Protein AF-A0A830HS07-F1 (afdb_monomer_lite)

Foldseek 3Di:
DDDDDDDDDDDDDDDDDDDPDDDDDDDDDDDDDDDDDDDDDDDDDDDPPDPDDDDDPDPPDDQWDADPNAIAGPVLVVLLVVCCVVPVQEDELVCCVPPRVCVQQPPNDHDPRSLVNLVVSLVVGHYDPVNSVVSVVVSVVVVVVVVVPPD

Structure (mmCIF, N/CA/C/O backbone):
data_AF-A0A830HS07-F1
#
_entry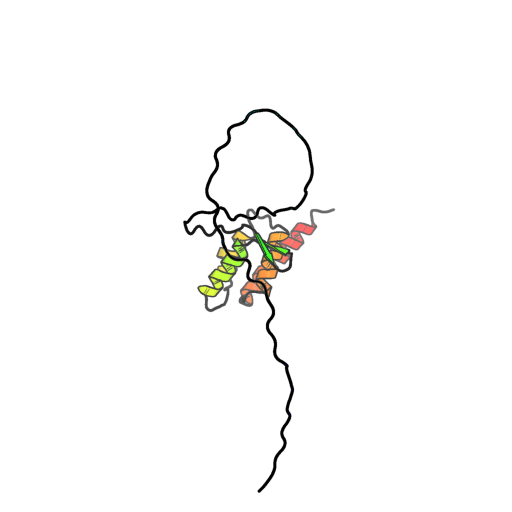.id   AF-A0A830HS07-F1
#
loop_
_atom_site.group_PDB
_atom_site.id
_atom_site.type_symbol
_atom_site.label_atom_id
_atom_site.label_alt_id
_atom_site.label_comp_id
_atom_site.label_asym_id
_atom_site.label_entity_id
_atom_site.label_seq_id
_atom_site.pdbx_PDB_ins_code
_atom_site.Cartn_x
_atom_site.Cartn_y
_atom_site.Cartn_z
_atom_site.occupancy
_atom_site.B_iso_or_equiv
_atom_site.auth_seq_id
_atom_site.auth_comp_id
_atom_site.auth_asym_id
_atom_site.auth_atom_id
_atom_site.pdbx_PDB_model_num
ATOM 1 N N . MET A 1 1 ? -48.221 -3.677 -59.662 1.00 39.97 1 MET A N 1
ATOM 2 C CA . MET A 1 1 ? -49.127 -4.247 -58.639 1.00 39.97 1 MET A CA 1
ATOM 3 C C . MET A 1 1 ? -49.024 -3.377 -57.385 1.00 39.97 1 MET A C 1
ATOM 5 O O . MET A 1 1 ? -47.921 -3.250 -56.882 1.00 39.97 1 MET A O 1
ATOM 9 N N . MET A 1 2 ? -50.014 -2.521 -57.073 1.00 38.72 2 MET A N 1
ATOM 10 C CA . MET A 1 2 ? -51.173 -2.813 -56.184 1.00 38.72 2 MET A CA 1
ATOM 11 C C . MET A 1 2 ? -50.701 -3.145 -54.749 1.00 38.72 2 MET A C 1
ATOM 13 O O . MET A 1 2 ? -49.897 -4.0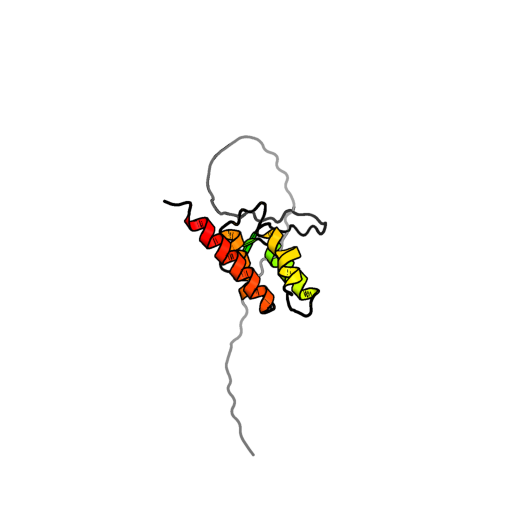52 -54.622 1.00 38.72 2 MET A O 1
ATOM 17 N N . MET A 1 3 ? -51.085 -2.529 -53.622 1.00 42.50 3 MET A N 1
ATOM 18 C CA . MET A 1 3 ? -52.175 -1.640 -53.170 1.00 42.50 3 MET A CA 1
ATOM 19 C C . MET A 1 3 ? -51.717 -0.996 -51.827 1.00 42.50 3 MET A C 1
ATOM 21 O O . MET A 1 3 ? -51.000 -1.630 -51.065 1.00 42.50 3 MET A O 1
ATOM 25 N N . ILE A 1 4 ? -51.941 0.301 -51.587 1.00 47.16 4 ILE A N 1
ATOM 26 C CA . ILE A 1 4 ? -52.919 0.883 -50.632 1.00 47.16 4 ILE A CA 1
ATOM 27 C C . ILE A 1 4 ? -52.924 0.279 -49.210 1.00 47.16 4 ILE A C 1
ATOM 29 O O . ILE A 1 4 ? -53.431 -0.818 -49.017 1.00 47.16 4 ILE A O 1
ATOM 33 N N . ALA A 1 5 ? -52.554 1.088 -48.204 1.00 48.59 5 ALA A N 1
ATOM 34 C CA . ALA A 1 5 ? -53.332 1.249 -46.964 1.00 48.59 5 ALA A CA 1
ATOM 35 C C . ALA A 1 5 ? -52.900 2.514 -46.197 1.00 48.59 5 ALA A C 1
ATOM 37 O O . ALA A 1 5 ? -51.807 2.604 -45.644 1.00 48.59 5 ALA A O 1
ATOM 38 N N . ALA A 1 6 ? -53.797 3.498 -46.166 1.00 50.28 6 ALA A N 1
ATOM 39 C CA . ALA A 1 6 ? -53.694 4.707 -45.367 1.00 50.28 6 ALA A CA 1
ATOM 40 C C . ALA A 1 6 ? -54.022 4.429 -43.892 1.00 50.28 6 ALA A C 1
ATOM 42 O O . ALA A 1 6 ? -54.978 3.715 -43.590 1.00 50.28 6 ALA A O 1
ATOM 43 N N . ARG A 1 7 ? -53.322 5.095 -42.968 1.00 53.69 7 ARG A N 1
ATOM 44 C CA . ARG A 1 7 ? -53.820 5.336 -41.608 1.00 53.69 7 ARG A CA 1
ATOM 45 C C . ARG A 1 7 ? -53.670 6.810 -41.258 1.00 53.69 7 ARG A C 1
ATOM 47 O O . ARG A 1 7 ? -52.592 7.305 -40.958 1.00 53.69 7 ARG A O 1
ATOM 54 N N . ARG A 1 8 ? -54.811 7.491 -41.333 1.00 52.47 8 ARG A N 1
ATOM 55 C CA . ARG A 1 8 ? -55.070 8.814 -40.774 1.00 52.47 8 ARG A CA 1
ATOM 56 C C . ARG A 1 8 ? -55.078 8.685 -39.249 1.00 52.47 8 ARG A C 1
ATOM 58 O O . ARG A 1 8 ? -55.911 7.952 -38.725 1.00 52.47 8 ARG A O 1
ATOM 65 N N . PHE A 1 9 ? -54.208 9.405 -38.549 1.00 48.19 9 PHE A N 1
ATOM 66 C CA . PHE A 1 9 ? -54.440 9.733 -37.146 1.00 48.19 9 PHE A CA 1
ATOM 67 C C . PHE A 1 9 ? -54.589 11.246 -37.044 1.00 48.19 9 PHE A C 1
ATOM 69 O O . PHE A 1 9 ? -53.683 12.012 -37.362 1.00 48.19 9 PHE A O 1
ATOM 76 N N . LEU A 1 10 ? -55.811 11.636 -36.706 1.00 53.12 10 LEU A N 1
ATOM 77 C CA . LEU A 1 10 ? -56.241 12.991 -36.427 1.00 53.12 10 LEU A CA 1
ATOM 78 C C . LEU A 1 10 ? -55.476 13.499 -35.204 1.00 53.12 10 LEU A C 1
ATOM 80 O O . LEU A 1 10 ? -55.576 12.895 -34.139 1.00 53.12 10 LEU A O 1
ATOM 84 N N . LEU A 1 11 ? -54.814 14.648 -35.311 1.00 50.22 11 LEU A N 1
ATOM 85 C CA . LEU A 1 11 ? -54.744 15.523 -34.152 1.00 50.22 11 LEU A CA 1
ATOM 86 C C . LEU A 1 11 ? -55.129 16.937 -34.554 1.00 50.22 11 LEU A C 1
ATOM 88 O O . LEU A 1 11 ? -54.481 17.606 -35.356 1.00 50.22 11 LEU A O 1
ATOM 92 N N . SER A 1 12 ? -56.283 17.298 -34.015 1.00 45.31 12 SER A N 1
ATOM 93 C CA . SER A 1 12 ? -56.997 18.538 -34.186 1.00 45.31 12 SER A CA 1
ATOM 94 C C . SER A 1 12 ? -56.165 19.757 -33.818 1.00 45.31 12 SER A C 1
ATOM 96 O O . SER A 1 12 ? -55.409 19.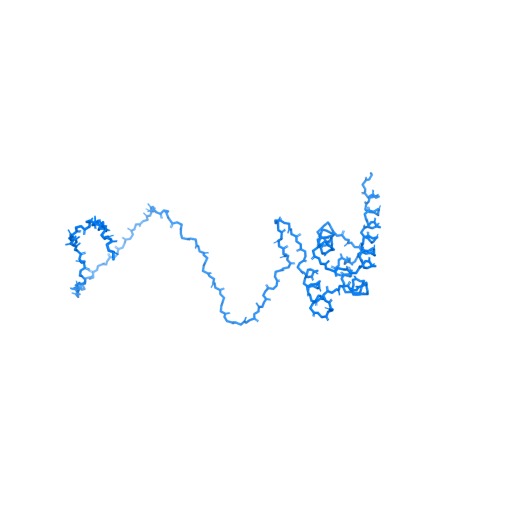787 -32.850 1.00 45.31 12 SER A O 1
ATOM 98 N N . SER A 1 13 ? -56.426 20.803 -34.585 1.00 44.78 13 SER A N 1
ATOM 99 C CA . SER A 1 13 ? -56.202 22.201 -34.273 1.00 44.78 13 SER A CA 1
ATOM 100 C C . SER A 1 13 ? -56.683 22.574 -32.863 1.00 44.78 13 SER A C 1
ATOM 102 O O . SER A 1 13 ? -57.820 22.267 -32.509 1.00 44.78 13 SER A O 1
ATOM 104 N N . ARG A 1 14 ? -55.894 23.361 -32.123 1.00 50.69 14 ARG A N 1
ATOM 105 C CA . ARG A 1 14 ? -56.171 24.792 -31.862 1.00 50.69 14 ARG A CA 1
ATOM 106 C C . ARG A 1 14 ? -55.242 25.371 -30.777 1.00 50.69 14 ARG A C 1
ATOM 108 O O . ARG A 1 14 ? -55.127 24.783 -29.706 1.00 50.69 14 ARG A O 1
ATOM 115 N N . PRO A 1 15 ? -54.644 26.550 -31.024 1.00 52.44 15 PRO A N 1
ATOM 116 C CA . PRO A 1 15 ? -53.896 27.322 -30.042 1.00 52.44 15 PRO A CA 1
ATOM 117 C C . PRO A 1 15 ? -54.815 28.286 -29.272 1.00 52.44 15 PRO A C 1
ATOM 119 O O . PRO A 1 15 ? -55.566 29.054 -29.865 1.00 52.44 15 PRO A O 1
ATOM 122 N N . HIS A 1 16 ? -54.713 28.270 -27.949 1.00 47.19 16 HIS A N 1
ATOM 123 C CA . HIS A 1 16 ? -55.179 29.294 -27.009 1.00 47.19 16 HIS A CA 1
ATOM 124 C C . HIS A 1 16 ? -54.232 29.169 -25.808 1.00 47.19 16 HIS A C 1
ATOM 126 O O . HIS A 1 16 ? -54.013 28.062 -25.340 1.00 47.19 16 HIS A O 1
ATOM 132 N N . GLY A 1 17 ? -53.593 30.180 -25.245 1.00 42.28 17 GLY A N 1
ATOM 133 C CA . GLY A 1 17 ? -53.604 31.622 -25.401 1.00 42.28 17 GLY A CA 1
ATOM 134 C C . GLY A 1 17 ? -52.791 32.179 -24.221 1.00 42.28 17 GLY A C 1
ATOM 135 O O . GLY A 1 17 ? -52.548 31.467 -23.248 1.00 42.28 17 GLY A O 1
ATOM 136 N N . GLY A 1 18 ? -52.392 33.446 -24.299 1.00 47.84 18 GLY A N 1
ATOM 137 C CA . GLY A 1 18 ? -51.924 34.195 -23.130 1.00 47.84 18 GLY A CA 1
ATOM 138 C C . GLY A 1 18 ? -50.418 34.410 -23.058 1.00 47.84 18 GLY A C 1
ATOM 139 O O . GLY A 1 18 ? -49.739 33.865 -22.194 1.00 47.84 18 GLY A O 1
ATOM 140 N N . GLY A 1 19 ? -49.908 35.282 -23.930 1.00 42.28 19 GLY A N 1
ATOM 141 C CA . GLY A 1 19 ? -48.718 36.050 -23.596 1.00 42.28 19 GLY A CA 1
ATOM 142 C C . GLY A 1 19 ? -49.042 37.022 -22.462 1.00 42.28 19 GLY A C 1
ATOM 143 O O . GLY A 1 19 ? -50.023 37.755 -22.545 1.00 42.28 19 GLY A O 1
ATOM 144 N N . CYS A 1 20 ? -48.202 37.062 -21.432 1.00 43.09 20 CYS A N 1
ATOM 145 C CA . CYS A 1 20 ? -48.109 38.235 -20.572 1.00 43.09 20 CYS A CA 1
ATOM 146 C C . CYS A 1 20 ? -46.945 39.085 -21.070 1.00 43.09 20 CYS A C 1
ATOM 148 O O . CYS A 1 20 ? -45.769 38.844 -20.801 1.00 43.09 20 CYS A O 1
ATOM 150 N N . CYS A 1 21 ? -47.339 40.061 -21.874 1.00 45.09 21 CYS A N 1
ATOM 151 C CA . CYS A 1 21 ? -46.590 41.222 -22.293 1.00 45.09 21 CYS A CA 1
ATOM 152 C C . CYS A 1 21 ? -46.007 41.993 -21.098 1.00 45.09 21 CYS A C 1
ATOM 154 O O . CYS A 1 21 ? -46.708 42.454 -20.202 1.00 45.09 21 CYS A O 1
ATOM 156 N N . HIS A 1 22 ? -44.694 42.176 -21.158 1.00 49.19 22 HIS A N 1
ATOM 157 C CA . HIS A 1 22 ? -44.020 43.466 -21.046 1.00 49.19 22 HIS A CA 1
ATOM 158 C C . HIS A 1 22 ? -44.973 44.683 -21.068 1.00 49.19 22 HIS A C 1
ATOM 160 O O . HIS A 1 22 ? -45.561 44.940 -22.111 1.00 49.19 22 HIS A O 1
ATOM 166 N N . GLN A 1 23 ? -45.065 45.479 -19.994 1.00 51.38 23 GLN A N 1
ATOM 167 C CA . GLN A 1 23 ? -45.320 46.921 -20.128 1.00 51.38 23 GLN A CA 1
ATOM 168 C C . GLN A 1 23 ? -44.957 47.697 -18.851 1.00 51.38 23 GLN A C 1
ATOM 170 O O . GLN A 1 23 ? -45.658 47.702 -17.847 1.00 51.38 23 GLN A O 1
ATOM 175 N N . LYS A 1 24 ? -43.811 48.368 -18.954 1.00 48.25 24 LYS A N 1
ATOM 176 C CA . LYS A 1 24 ? -43.481 49.711 -18.461 1.00 48.25 24 LYS A CA 1
ATOM 177 C C . LYS A 1 24 ? -44.563 50.405 -17.615 1.00 48.25 24 LYS A C 1
ATOM 179 O O . LYS A 1 24 ? -45.583 50.805 -18.157 1.00 48.25 24 LYS A O 1
ATOM 184 N N . HIS A 1 25 ? -44.217 50.769 -16.381 1.00 48.34 25 HIS A N 1
ATOM 185 C CA . HIS A 1 25 ? -44.582 52.082 -15.850 1.00 48.34 25 HIS A CA 1
ATOM 186 C C . HIS A 1 25 ? -43.439 52.654 -15.014 1.00 48.34 25 HIS A C 1
ATOM 188 O O . HIS A 1 25 ? -43.028 52.120 -13.988 1.00 48.34 25 HIS A O 1
ATOM 194 N N . GLN A 1 26 ? -42.889 53.748 -15.536 1.00 53.38 26 GLN A N 1
ATOM 195 C CA . GLN A 1 26 ? -41.967 54.614 -14.833 1.00 53.38 26 GLN A CA 1
ATOM 196 C C . GLN A 1 26 ? -42.693 55.350 -13.713 1.00 53.38 26 GLN A C 1
ATOM 198 O O . GLN A 1 26 ? -43.822 55.785 -13.908 1.00 53.38 26 GLN A O 1
ATOM 203 N N . ARG A 1 27 ? -41.923 55.600 -12.645 1.00 50.16 27 ARG A N 1
ATOM 204 C CA . ARG A 1 27 ? -42.060 56.682 -11.660 1.00 50.16 27 ARG A CA 1
ATOM 205 C C . ARG A 1 27 ? -43.399 56.719 -10.920 1.00 50.16 27 ARG A C 1
ATOM 207 O O . ARG A 1 27 ? -44.430 56.973 -11.512 1.00 50.16 27 ARG A O 1
ATOM 214 N N . GLN A 1 28 ? -43.334 56.736 -9.591 1.00 49.09 28 GLN A N 1
ATOM 215 C CA . GLN A 1 28 ? -43.312 58.014 -8.872 1.00 49.09 28 GLN A CA 1
ATOM 216 C C . GLN A 1 28 ? -42.580 57.871 -7.533 1.00 49.09 28 GLN A C 1
ATOM 218 O O . GLN A 1 28 ? -42.771 56.919 -6.786 1.00 49.09 28 GLN A O 1
ATOM 223 N N . ARG A 1 29 ? -41.718 58.855 -7.262 1.00 53.91 29 ARG A N 1
ATOM 224 C CA . ARG A 1 29 ? -41.111 59.125 -5.957 1.00 53.91 29 ARG A CA 1
ATOM 225 C C . ARG A 1 29 ? -42.231 59.334 -4.939 1.00 53.91 29 ARG A C 1
ATOM 227 O O . ARG A 1 29 ? -43.041 60.227 -5.166 1.00 53.91 29 ARG A O 1
ATOM 234 N N . ARG A 1 30 ? -42.208 58.644 -3.798 1.00 54.19 30 ARG A N 1
ATOM 235 C CA . ARG A 1 30 ? -42.705 59.204 -2.532 1.00 54.19 30 ARG A CA 1
ATOM 236 C C . ARG A 1 30 ? -41.825 58.761 -1.370 1.00 54.19 30 ARG A C 1
ATOM 238 O O . ARG A 1 30 ? -41.512 57.590 -1.203 1.00 54.19 30 ARG A O 1
ATOM 245 N N . LEU A 1 31 ? -41.402 59.784 -0.642 1.00 48.56 31 LEU A N 1
ATOM 246 C CA . LEU A 1 31 ? -40.760 59.781 0.662 1.00 48.56 31 LEU A CA 1
ATOM 247 C C . LEU A 1 31 ? -41.738 59.212 1.698 1.00 48.56 31 LEU A C 1
ATOM 249 O O . LEU A 1 31 ? -42.914 59.550 1.609 1.00 48.56 31 LEU A O 1
ATOM 253 N N . PHE A 1 32 ? -41.247 58.428 2.660 1.00 39.53 32 PHE A N 1
ATOM 254 C CA . PHE A 1 32 ? -41.659 58.362 4.080 1.00 39.53 32 PHE A CA 1
ATOM 255 C C . PHE A 1 32 ? -40.981 57.120 4.694 1.00 39.53 32 PHE A C 1
ATOM 257 O O . PHE A 1 32 ? -41.073 56.035 4.141 1.00 39.53 32 PHE A O 1
ATOM 264 N N . SER A 1 33 ? -40.075 57.268 5.660 1.00 41.25 33 SER A N 1
ATOM 265 C CA . SER A 1 33 ? -40.337 57.473 7.094 1.00 41.25 33 SER A CA 1
ATOM 266 C C . SER A 1 33 ? -40.490 56.151 7.859 1.00 41.25 33 SER A C 1
ATOM 268 O O . SER A 1 33 ? -41.522 55.507 7.785 1.00 41.25 33 SER A O 1
ATOM 270 N N . SER A 1 34 ? -39.411 55.834 8.582 1.00 50.12 34 SER A N 1
ATOM 271 C CA . SER A 1 34 ? -39.311 55.336 9.963 1.00 50.12 34 SER A CA 1
ATOM 272 C C . SER A 1 34 ? -40.085 54.093 10.476 1.00 50.12 34 SER A C 1
ATOM 274 O O . SER A 1 34 ? -41.238 53.851 10.163 1.00 50.12 34 SER A O 1
ATOM 276 N N . TYR A 1 35 ? -39.362 53.381 11.359 1.00 44.50 35 TYR A N 1
ATOM 277 C CA . TYR A 1 35 ? -39.742 52.449 12.443 1.00 44.50 35 TYR A CA 1
ATOM 278 C C . TYR A 1 35 ? -40.280 51.014 12.162 1.00 44.50 35 TYR A C 1
ATOM 280 O O . TYR A 1 35 ? -41.393 50.795 11.712 1.00 44.50 35 TYR A O 1
ATOM 288 N N . ALA A 1 36 ? -39.434 50.045 12.564 1.00 48.47 36 ALA A N 1
ATOM 289 C CA . ALA A 1 36 ? -39.655 48.803 13.338 1.00 48.47 36 ALA A CA 1
ATOM 290 C C . ALA A 1 36 ? -40.809 47.814 13.034 1.00 48.47 36 ALA A C 1
ATOM 292 O O . ALA A 1 36 ? -41.972 48.149 13.210 1.00 48.47 36 ALA A O 1
ATOM 293 N N . ALA A 1 37 ? -40.461 46.530 12.823 1.00 44.91 37 ALA A N 1
ATOM 294 C CA . ALA A 1 37 ? -41.027 45.379 13.556 1.00 44.91 37 ALA A CA 1
ATOM 295 C C . ALA A 1 37 ? -40.305 44.054 13.221 1.00 44.91 37 ALA A C 1
ATOM 297 O O . ALA A 1 37 ? -39.965 43.772 12.075 1.00 44.91 37 ALA A O 1
ATOM 298 N N . SER A 1 38 ? -40.096 43.246 14.258 1.00 41.53 38 SER A N 1
ATOM 299 C CA . SER A 1 38 ? -39.467 41.925 14.262 1.00 41.53 38 SER A CA 1
ATOM 300 C C . SER A 1 38 ? -40.451 40.788 13.934 1.00 41.53 38 SER A C 1
ATOM 302 O O . SER A 1 38 ? -41.640 40.894 14.221 1.00 41.53 38 SER A O 1
ATOM 304 N N . SER A 1 39 ? -39.874 39.637 13.561 1.00 45.00 39 SER A N 1
ATOM 305 C CA . SER A 1 39 ? -40.342 38.248 13.794 1.00 45.00 39 SER A CA 1
ATOM 306 C C . SER A 1 39 ? -41.027 37.485 12.645 1.00 45.00 39 SER A C 1
ATOM 308 O O . SER A 1 39 ? -42.202 37.655 12.348 1.00 45.00 39 SER A O 1
ATOM 310 N N . SER A 1 40 ? -40.262 36.502 12.145 1.00 47.31 40 SER A N 1
ATOM 311 C CA . SER A 1 40 ? -40.649 35.111 11.840 1.00 47.31 40 SER A CA 1
ATOM 312 C C . SER A 1 40 ? -41.767 34.833 10.832 1.00 47.31 40 SER A C 1
ATOM 314 O O . SER A 1 40 ? -42.943 34.850 11.173 1.00 47.31 40 SER A O 1
ATOM 316 N N . SER A 1 41 ? -41.383 34.351 9.646 1.00 47.81 41 SER A N 1
ATOM 317 C CA . SER A 1 41 ? -41.574 32.949 9.212 1.00 47.81 41 SER A CA 1
ATOM 318 C C . SER A 1 41 ? -41.358 32.831 7.700 1.00 47.81 41 SER A C 1
ATOM 320 O O . SER A 1 41 ? -42.017 33.516 6.930 1.00 47.81 41 SER A O 1
ATOM 322 N N . SER A 1 42 ? -40.412 31.984 7.279 1.00 45.75 42 SER A N 1
ATOM 323 C CA . SER A 1 42 ? -40.456 31.189 6.036 1.00 45.75 42 SER A CA 1
ATOM 324 C C . SER A 1 42 ? -39.135 30.447 5.870 1.00 45.75 42 SER A C 1
ATOM 326 O O . SER A 1 42 ? -38.153 30.932 5.313 1.00 45.75 42 SER A O 1
ATOM 328 N N . SER A 1 43 ? -39.119 29.234 6.404 1.00 49.91 43 SER A N 1
ATOM 329 C CA . SER A 1 43 ? -38.165 28.201 6.051 1.00 49.91 43 SER A CA 1
ATOM 330 C C . SER A 1 43 ? -38.305 27.877 4.565 1.00 49.91 43 SER A C 1
ATOM 332 O O . SER A 1 43 ? -39.369 27.445 4.140 1.00 49.91 43 SER A O 1
ATOM 334 N N . SER A 1 44 ? -37.235 28.040 3.791 1.00 51.25 44 SER A N 1
ATOM 335 C CA . SER A 1 44 ? -36.948 27.259 2.577 1.00 51.25 44 SER A CA 1
ATOM 336 C C . SER A 1 44 ? -35.472 27.418 2.220 1.00 51.25 44 SER A C 1
ATOM 338 O O . SER A 1 44 ? -35.076 28.186 1.355 1.00 51.25 44 SER A O 1
ATOM 340 N N . ARG A 1 45 ? -34.667 26.711 3.019 1.00 53.34 45 ARG A N 1
ATOM 341 C CA . ARG A 1 45 ? -33.410 26.026 2.685 1.00 53.34 45 ARG A CA 1
ATOM 342 C C . ARG A 1 45 ? -32.915 26.278 1.248 1.00 53.34 45 ARG A C 1
ATOM 344 O O . ARG A 1 45 ? -33.239 25.509 0.349 1.00 53.34 45 ARG A O 1
ATOM 351 N N . SER A 1 46 ? -32.074 27.294 1.059 1.00 44.34 46 SER A N 1
ATOM 352 C CA . SER A 1 46 ? -31.147 27.321 -0.075 1.00 44.34 46 SER A CA 1
ATOM 353 C C . SER A 1 46 ? -29.801 26.829 0.435 1.00 44.34 46 SER A C 1
ATOM 355 O O . SER A 1 46 ? -29.191 27.439 1.313 1.00 44.34 46 SER A O 1
ATOM 357 N N . ASN A 1 47 ? -29.412 25.648 -0.035 1.00 63.78 47 ASN A N 1
ATOM 358 C CA . ASN A 1 47 ? -28.166 24.998 0.323 1.00 63.78 47 ASN A CA 1
ATOM 359 C C . ASN A 1 47 ? -27.016 25.839 -0.249 1.00 63.78 47 ASN A C 1
ATOM 361 O O . ASN A 1 47 ? -26.847 25.920 -1.466 1.00 63.78 47 ASN A O 1
ATOM 365 N N . ASN A 1 48 ? -26.264 26.504 0.626 1.00 64.69 48 ASN A N 1
ATOM 366 C CA . ASN A 1 48 ? -25.087 27.278 0.253 1.00 64.69 48 ASN A CA 1
ATOM 367 C C . ASN A 1 48 ? -23.965 26.326 -0.169 1.00 64.69 48 ASN A C 1
ATOM 369 O O . ASN A 1 48 ? -23.115 25.990 0.641 1.00 64.69 48 ASN A O 1
ATOM 373 N N . ASN A 1 49 ? -23.941 25.935 -1.440 1.00 62.66 49 ASN A N 1
ATOM 374 C CA . ASN A 1 49 ? -22.740 25.415 -2.087 1.00 62.66 49 ASN A CA 1
ATOM 375 C C . ASN A 1 49 ? -22.398 26.335 -3.259 1.00 62.66 49 ASN A C 1
ATOM 377 O O . ASN A 1 49 ? -22.499 25.961 -4.424 1.00 62.66 49 ASN A O 1
ATOM 381 N N . ALA A 1 50 ? -22.039 27.575 -2.929 1.00 47.22 50 ALA A N 1
ATOM 382 C CA . ALA A 1 50 ? -21.302 28.435 -3.838 1.00 47.22 50 ALA A CA 1
ATOM 383 C C . ALA A 1 50 ? -19.834 27.972 -3.819 1.00 47.22 50 ALA A C 1
ATOM 385 O O . ALA A 1 50 ? -19.201 28.056 -2.764 1.00 47.22 50 ALA A O 1
ATOM 386 N N . PRO A 1 51 ? -19.270 27.464 -4.930 1.00 55.22 51 PRO A N 1
ATOM 387 C CA . PRO A 1 51 ? -17.851 27.162 -4.994 1.00 55.22 51 PRO A CA 1
ATOM 388 C C . PRO A 1 51 ? -17.089 28.482 -5.120 1.00 55.22 51 PRO A C 1
ATOM 390 O O . PR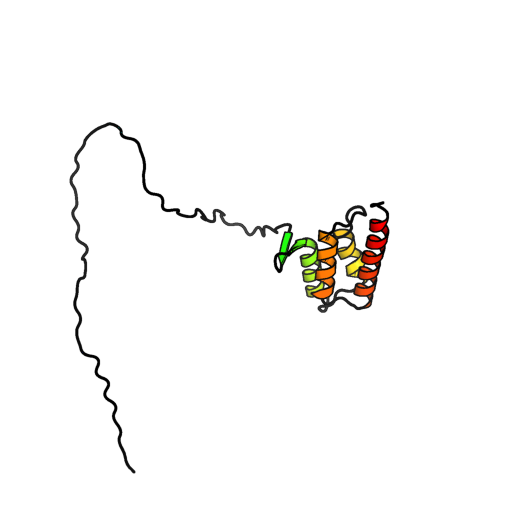O A 1 51 ? -16.929 29.043 -6.202 1.00 55.22 51 PRO A O 1
ATOM 393 N N . THR A 1 52 ? -16.638 29.014 -3.991 1.00 48.44 52 THR A N 1
ATOM 394 C CA . THR A 1 52 ? -15.627 30.067 -3.974 1.00 48.44 52 THR A CA 1
ATOM 395 C C . THR A 1 52 ? -14.259 29.432 -4.184 1.00 48.44 52 THR A C 1
ATOM 397 O O . THR A 1 52 ? -13.664 28.975 -3.212 1.00 48.44 52 THR A O 1
ATOM 400 N N . THR A 1 53 ? -13.731 29.447 -5.409 1.00 40.56 53 THR A N 1
ATOM 401 C CA . THR A 1 53 ? -12.272 29.504 -5.605 1.00 40.56 53 THR A CA 1
ATOM 402 C C . THR A 1 53 ? -11.885 29.992 -6.997 1.00 40.56 53 THR A C 1
ATOM 404 O O . THR A 1 53 ? -12.011 29.311 -8.009 1.00 40.56 53 THR A O 1
ATOM 407 N N . THR A 1 54 ? -11.371 31.214 -6.984 1.00 45.22 54 THR A N 1
ATOM 408 C CA . THR A 1 54 ? -10.610 31.916 -8.010 1.00 45.22 54 THR A CA 1
ATOM 409 C C . THR A 1 54 ? -9.378 31.128 -8.483 1.00 45.22 54 THR A C 1
ATOM 411 O O . THR A 1 54 ? -8.588 30.648 -7.675 1.00 45.22 54 THR A O 1
ATOM 414 N N . THR A 1 55 ? -9.244 31.060 -9.809 1.00 53.22 55 THR A N 1
ATOM 415 C CA . THR A 1 55 ? -8.070 30.905 -10.689 1.00 53.22 55 THR A CA 1
ATOM 416 C C . THR A 1 55 ? -6.692 30.632 -10.064 1.00 53.22 55 THR A C 1
ATOM 418 O O . THR A 1 55 ? -6.120 31.472 -9.372 1.00 53.22 55 THR A O 1
ATOM 421 N N . GLY A 1 56 ? -6.116 29.491 -10.461 1.00 47.97 56 GLY A N 1
ATOM 422 C CA . GLY A 1 56 ? -4.720 29.087 -10.279 1.00 47.97 56 GLY A CA 1
ATOM 423 C C . GLY A 1 56 ? -4.651 27.592 -9.986 1.00 47.97 56 GLY A C 1
ATOM 424 O O . GLY A 1 56 ? -4.933 27.202 -8.857 1.00 47.97 56 GLY A O 1
ATOM 425 N N . ASP A 1 57 ? -4.332 26.785 -11.004 1.00 51.94 57 ASP A N 1
ATOM 426 C CA . ASP A 1 57 ? -4.218 25.317 -10.987 1.00 51.94 57 ASP A CA 1
ATOM 427 C C . ASP A 1 57 ? -3.384 24.824 -9.790 1.00 51.94 57 ASP A C 1
ATOM 429 O O . ASP A 1 57 ? -2.165 24.696 -9.833 1.00 51.94 57 ASP A O 1
ATOM 433 N N . ARG A 1 58 ? -4.049 24.625 -8.653 1.00 53.53 58 ARG A N 1
ATOM 434 C CA . ARG A 1 58 ? -3.511 23.954 -7.478 1.00 53.53 58 ARG A CA 1
ATOM 435 C C . ARG A 1 58 ? -4.352 22.712 -7.317 1.00 53.53 58 ARG A C 1
ATOM 437 O O . ARG A 1 58 ? -5.444 22.774 -6.753 1.00 53.53 58 ARG A O 1
ATOM 444 N N . GLN A 1 59 ? -3.855 21.595 -7.844 1.00 60.03 59 GLN A N 1
ATOM 445 C CA . GLN A 1 59 ? -4.408 20.285 -7.534 1.00 60.03 59 GLN A CA 1
ATOM 446 C C . GLN A 1 59 ? -4.329 20.107 -6.014 1.00 60.03 59 GLN A C 1
ATOM 448 O O . GLN A 1 59 ? -3.278 19.789 -5.465 1.00 60.03 59 GLN A O 1
ATOM 453 N N . GLN A 1 60 ? -5.428 20.369 -5.308 1.00 58.47 60 GLN A N 1
ATOM 454 C CA . GLN A 1 60 ? -5.526 20.040 -3.894 1.00 58.47 60 GLN A CA 1
ATOM 455 C C . GLN A 1 60 ? -5.653 18.523 -3.803 1.00 58.47 60 GLN A C 1
ATOM 457 O O . GLN A 1 60 ? -6.725 17.953 -4.007 1.00 58.47 60 GLN A O 1
ATOM 462 N N . HIS A 1 61 ? -4.526 17.852 -3.579 1.00 65.00 61 HIS A N 1
ATOM 463 C CA . HIS A 1 61 ? -4.506 16.412 -3.376 1.00 65.00 61 HIS A CA 1
ATOM 464 C C . HIS A 1 61 ? -5.064 16.104 -1.987 1.00 65.00 61 HIS A C 1
ATOM 466 O O . HIS A 1 61 ? -4.427 16.360 -0.970 1.00 65.00 61 HIS A O 1
ATOM 472 N N . SER A 1 62 ? -6.294 15.593 -1.932 1.00 78.62 62 SER A N 1
ATOM 473 C CA . SER A 1 62 ? -6.891 15.103 -0.688 1.00 78.62 62 SER A CA 1
ATOM 474 C C . SER A 1 62 ? -6.055 13.957 -0.115 1.00 78.62 62 SER A C 1
ATOM 476 O O . SER A 1 62 ? -5.741 13.016 -0.831 1.00 78.62 62 SER A O 1
ATOM 478 N N . TYR A 1 63 ? -5.720 14.009 1.174 1.00 83.25 63 TYR A N 1
ATOM 479 C CA . TYR A 1 63 ? -4.821 13.037 1.816 1.00 83.25 63 TYR A CA 1
ATOM 480 C C . TYR A 1 63 ? -5.343 11.581 1.793 1.00 83.25 63 TYR A C 1
ATOM 482 O O . TYR A 1 63 ? -4.577 10.625 1.663 1.00 83.25 63 TYR A O 1
ATOM 490 N N . TYR A 1 64 ? -6.665 11.406 1.856 1.00 88.81 64 TYR A N 1
ATOM 491 C CA . TYR A 1 64 ? -7.329 10.107 1.741 1.00 88.81 64 TYR A CA 1
ATOM 492 C C . TYR A 1 64 ? -8.176 10.034 0.473 1.00 88.81 64 TYR A C 1
ATOM 494 O O . TYR A 1 64 ? -8.760 11.033 0.052 1.00 88.81 64 TYR A O 1
ATOM 502 N N . GLU A 1 65 ? -8.297 8.829 -0.076 1.00 87.50 65 GLU A N 1
ATOM 503 C CA . GLU A 1 65 ? -9.2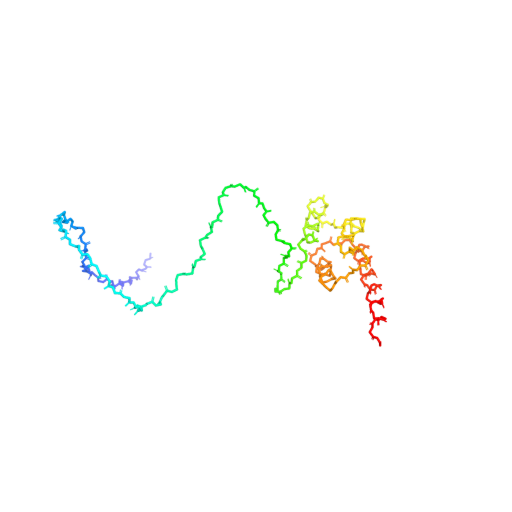17 8.507 -1.165 1.00 87.50 65 GLU A CA 1
ATOM 504 C C . GLU A 1 65 ? -10.205 7.440 -0.681 1.00 87.50 65 GLU A C 1
ATOM 506 O O . GLU A 1 65 ? -9.803 6.441 -0.083 1.00 87.50 65 GLU A O 1
ATOM 511 N N . THR A 1 66 ? -11.502 7.672 -0.887 1.00 89.81 66 THR A N 1
ATOM 512 C CA . THR A 1 66 ? -12.547 6.710 -0.515 1.00 89.81 66 THR A CA 1
ATOM 513 C C . THR A 1 66 ? -12.961 5.931 -1.753 1.00 89.81 66 THR A C 1
ATOM 515 O O . THR A 1 66 ? -13.488 6.521 -2.695 1.00 89.81 66 THR A O 1
ATOM 518 N N . ILE A 1 67 ? -12.748 4.618 -1.738 1.00 87.31 67 ILE A N 1
ATOM 519 C CA . ILE A 1 67 ? -13.152 3.698 -2.807 1.00 87.31 67 ILE A CA 1
ATOM 520 C C . ILE A 1 67 ? -14.076 2.665 -2.165 1.00 87.31 67 ILE A C 1
ATOM 522 O O . ILE A 1 67 ? -13.751 2.131 -1.108 1.00 87.31 67 ILE A O 1
ATOM 526 N N . ASP A 1 68 ? -15.264 2.451 -2.736 1.00 85.38 68 ASP A N 1
ATOM 527 C CA . ASP A 1 68 ? -16.278 1.533 -2.186 1.00 85.38 68 ASP A CA 1
ATOM 528 C C . ASP A 1 68 ? -16.634 1.786 -0.704 1.00 85.38 68 ASP A C 1
ATOM 530 O O . ASP A 1 68 ? -16.904 0.880 0.080 1.00 85.38 68 ASP A O 1
ATOM 534 N N . GLY A 1 69 ? -16.612 3.055 -0.282 1.00 88.19 69 GLY A N 1
ATOM 535 C CA . GLY A 1 69 ? -16.887 3.435 1.109 1.00 88.19 69 GLY A CA 1
ATOM 536 C C . GLY A 1 69 ? -15.753 3.119 2.094 1.00 88.19 69 GLY A C 1
ATOM 537 O O . GLY A 1 69 ? -15.8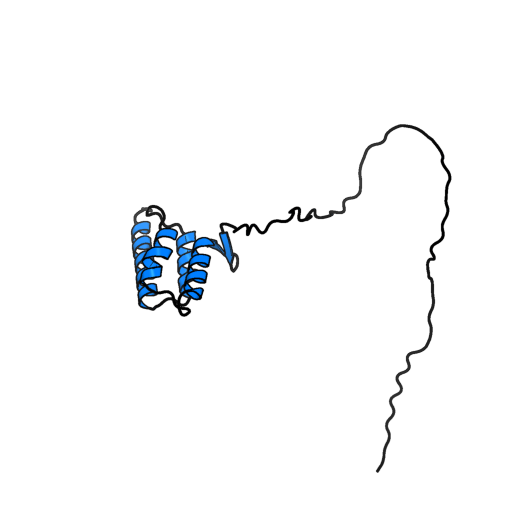70 3.440 3.278 1.00 88.19 69 GLY A O 1
ATOM 538 N N . VAL A 1 70 ? -14.633 2.560 1.630 1.00 88.44 70 VAL A N 1
ATOM 539 C CA . VAL A 1 70 ? -13.426 2.316 2.427 1.00 88.44 70 VAL A CA 1
ATOM 540 C C . VAL A 1 70 ? -12.409 3.424 2.169 1.00 88.44 70 VAL A C 1
ATOM 542 O O . VAL A 1 70 ? -12.181 3.838 1.035 1.00 88.44 70 VAL A O 1
ATOM 545 N N . ARG A 1 71 ? -11.798 3.935 3.242 1.00 89.81 71 ARG A N 1
ATOM 546 C CA . ARG A 1 71 ? -10.773 4.984 3.172 1.00 89.81 71 ARG A CA 1
ATOM 547 C C . ARG A 1 71 ? -9.393 4.369 2.981 1.00 89.81 71 ARG A C 1
ATOM 549 O O . ARG A 1 71 ? -8.963 3.556 3.800 1.00 89.81 71 ARG A O 1
ATOM 556 N N . TYR A 1 72 ? -8.689 4.837 1.963 1.00 91.25 72 TYR A N 1
ATOM 557 C CA . TYR A 1 72 ? -7.339 4.423 1.604 1.00 91.25 72 TYR A CA 1
ATOM 558 C C . TYR A 1 72 ? -6.388 5.621 1.582 1.00 91.25 72 TYR A C 1
ATOM 560 O O . TYR A 1 72 ? -6.815 6.772 1.426 1.00 91.25 72 TYR A O 1
ATOM 568 N N . LYS A 1 73 ? -5.084 5.369 1.742 1.00 90.06 73 LYS A N 1
ATOM 569 C CA . LYS A 1 73 ? -4.067 6.418 1.574 1.00 90.06 73 LYS A CA 1
ATOM 570 C C . LYS A 1 73 ? -3.893 6.730 0.089 1.00 90.06 73 LYS A C 1
ATOM 572 O O . LYS A 1 73 ? -3.459 5.869 -0.678 1.00 90.06 73 LYS A O 1
ATOM 577 N N . ARG A 1 74 ? -4.175 7.976 -0.301 1.00 90.38 74 ARG A N 1
ATOM 578 C CA . ARG A 1 74 ? -4.045 8.424 -1.695 1.00 90.38 74 ARG A CA 1
ATOM 579 C C . ARG A 1 74 ? -2.614 8.291 -2.203 1.00 90.38 74 ARG A C 1
ATOM 581 O O . ARG A 1 74 ? -2.421 7.809 -3.310 1.00 90.38 74 ARG A O 1
ATOM 588 N N . GLU A 1 75 ? -1.633 8.681 -1.391 1.00 90.56 75 GLU A N 1
ATOM 589 C CA . GLU A 1 75 ? -0.215 8.680 -1.777 1.00 90.56 75 GLU A CA 1
ATOM 590 C C . GLU A 1 75 ? 0.247 7.304 -2.280 1.00 90.56 75 GLU A C 1
ATOM 592 O O . GLU A 1 75 ? 0.929 7.206 -3.294 1.00 90.56 75 GLU A O 1
ATOM 597 N N . ILE A 1 76 ? -0.200 6.225 -1.628 1.00 90.12 76 ILE A N 1
ATOM 598 C CA . ILE A 1 76 ? 0.138 4.849 -2.018 1.00 90.12 76 ILE A CA 1
ATOM 599 C C . ILE A 1 76 ? -0.494 4.499 -3.371 1.00 90.12 76 ILE A C 1
ATOM 601 O O . ILE A 1 76 ? 0.166 3.949 -4.252 1.00 90.12 76 ILE A O 1
ATOM 605 N N . LEU A 1 77 ? -1.777 4.823 -3.552 1.00 91.00 77 LEU A N 1
ATOM 606 C CA . LEU A 1 77 ? -2.490 4.552 -4.801 1.00 91.00 77 LEU A CA 1
ATOM 607 C C . LEU A 1 77 ? -1.893 5.343 -5.963 1.00 91.00 77 LEU A C 1
ATOM 609 O O . LEU A 1 77 ? -1.775 4.824 -7.071 1.00 91.00 77 LEU A O 1
ATOM 613 N N . GLU A 1 78 ? -1.496 6.585 -5.710 1.00 90.88 78 GLU A N 1
ATOM 614 C CA . GLU A 1 78 ? -0.883 7.449 -6.705 1.00 90.88 78 GLU A CA 1
ATOM 615 C C . GLU A 1 78 ? 0.505 6.959 -7.116 1.00 90.88 78 GLU A C 1
ATOM 617 O O . GLU A 1 78 ? 0.780 6.901 -8.313 1.00 90.88 78 GLU A O 1
ATOM 622 N N . LEU A 1 79 ? 1.329 6.493 -6.174 1.00 90.69 79 LEU A N 1
ATOM 623 C CA . LEU A 1 79 ? 2.612 5.852 -6.485 1.00 90.69 79 LEU A CA 1
ATOM 624 C C . LEU A 1 79 ? 2.431 4.619 -7.366 1.00 90.69 79 LEU A C 1
ATOM 626 O O . LEU A 1 79 ? 3.129 4.474 -8.368 1.00 90.69 79 LEU A O 1
ATOM 630 N N . CYS A 1 80 ? 1.456 3.764 -7.055 1.00 90.62 80 CYS A N 1
ATOM 631 C CA . CYS A 1 80 ? 1.134 2.613 -7.896 1.00 90.62 80 CYS A CA 1
ATOM 632 C C . CYS A 1 80 ? 0.656 3.040 -9.294 1.00 90.62 80 CYS A C 1
ATOM 634 O O . CYS A 1 80 ? 1.080 2.455 -10.293 1.00 90.62 80 CYS A O 1
ATOM 636 N N . ARG A 1 81 ? -0.191 4.078 -9.394 1.00 90.44 81 ARG A N 1
ATOM 637 C CA . ARG A 1 81 ? -0.639 4.640 -10.684 1.00 90.44 81 ARG A CA 1
ATOM 638 C C . ARG A 1 81 ? 0.531 5.216 -11.478 1.00 90.44 81 ARG A C 1
ATOM 640 O O . ARG A 1 81 ? 0.568 5.039 -12.690 1.00 90.44 81 ARG A O 1
ATOM 647 N N . ASN A 1 82 ? 1.466 5.898 -10.825 1.00 89.94 82 ASN A N 1
ATOM 648 C CA . ASN A 1 82 ? 2.635 6.476 -11.477 1.00 89.94 82 ASN A CA 1
ATOM 649 C C . ASN A 1 82 ? 3.593 5.382 -11.968 1.00 89.94 82 ASN A C 1
ATOM 651 O O . ASN A 1 82 ? 3.963 5.367 -13.137 1.00 89.94 82 ASN A O 1
ATOM 655 N N . ALA A 1 83 ? 3.868 4.380 -11.132 1.00 88.62 83 ALA A N 1
ATOM 656 C CA . ALA A 1 83 ? 4.682 3.222 -11.494 1.00 88.62 83 ALA A CA 1
ATOM 657 C C . ALA A 1 83 ? 4.128 2.454 -12.701 1.00 88.62 83 ALA A C 1
ATOM 659 O O . ALA A 1 83 ? 4.889 1.935 -13.512 1.00 88.62 83 ALA A O 1
ATOM 660 N N . MET A 1 84 ? 2.802 2.387 -12.840 1.00 87.75 84 MET A N 1
ATOM 661 C CA . MET A 1 84 ? 2.152 1.798 -14.012 1.00 87.75 84 MET A CA 1
ATOM 662 C C . MET A 1 84 ? 2.285 2.625 -15.288 1.00 87.75 84 MET A C 1
ATOM 664 O O . MET A 1 84 ? 2.204 2.048 -16.368 1.00 87.75 84 MET A O 1
ATOM 668 N N . LYS A 1 85 ? 2.403 3.951 -15.168 1.00 87.06 85 LYS A N 1
ATOM 669 C CA . LYS A 1 85 ? 2.591 4.853 -16.310 1.00 87.06 85 LYS A CA 1
ATOM 670 C C . LYS A 1 85 ? 4.038 4.831 -16.794 1.00 87.06 85 LYS A C 1
ATOM 672 O O . LYS A 1 85 ? 4.265 4.872 -17.996 1.00 87.06 85 LYS A O 1
ATOM 677 N N . GLU A 1 86 ? 4.990 4.786 -15.863 1.00 80.94 86 GLU A N 1
ATOM 678 C CA . GLU A 1 86 ? 6.425 4.804 -16.170 1.00 80.94 86 GLU A CA 1
ATOM 679 C C . GLU A 1 86 ? 6.980 3.415 -16.507 1.00 80.94 86 GLU A C 1
ATOM 681 O O . GLU A 1 86 ? 7.796 3.270 -17.414 1.00 80.94 86 GLU A O 1
ATOM 686 N N . GLY A 1 87 ? 6.538 2.377 -15.796 1.00 68.62 87 GLY A N 1
ATOM 687 C CA . GLY A 1 87 ? 6.852 0.987 -16.115 1.00 68.62 87 GLY A CA 1
ATOM 688 C C . GLY A 1 87 ? 5.870 0.432 -17.140 1.00 68.62 87 GLY A C 1
ATOM 689 O O . GLY A 1 87 ? 4.758 0.927 -17.243 1.00 68.62 87 GLY A O 1
ATOM 690 N N . ASN A 1 88 ? 6.243 -0.627 -17.868 1.00 76.00 88 ASN A N 1
ATOM 691 C CA . ASN A 1 88 ? 5.411 -1.323 -18.867 1.00 76.00 88 ASN A CA 1
ATOM 692 C C . ASN A 1 88 ? 4.129 -1.960 -18.268 1.00 76.00 88 ASN A C 1
ATOM 694 O O . ASN A 1 88 ? 3.946 -3.179 -18.325 1.00 76.00 88 ASN A O 1
ATOM 698 N N . HIS A 1 89 ? 3.251 -1.159 -17.666 1.00 78.81 89 HIS A N 1
ATOM 699 C CA . HIS A 1 89 ? 2.035 -1.527 -16.943 1.00 78.81 89 HIS A CA 1
ATOM 700 C C . HIS A 1 89 ? 2.253 -2.550 -15.818 1.00 78.81 89 HIS A C 1
ATOM 702 O O . HIS A 1 89 ? 1.323 -3.255 -15.431 1.00 78.81 89 HIS A O 1
ATOM 708 N N . ARG A 1 90 ? 3.485 -2.678 -15.307 1.00 86.94 90 ARG A N 1
ATOM 709 C CA . ARG A 1 90 ? 3.862 -3.680 -14.302 1.00 86.94 90 ARG A CA 1
ATOM 710 C C . ARG A 1 90 ? 4.728 -3.069 -13.219 1.00 86.94 90 ARG A C 1
ATOM 712 O O . ARG A 1 90 ? 5.705 -2.389 -13.513 1.00 86.94 90 ARG A O 1
ATOM 719 N N . ILE A 1 91 ? 4.410 -3.401 -11.972 1.00 88.12 91 ILE A N 1
ATOM 720 C CA . ILE A 1 91 ? 5.184 -2.962 -10.812 1.00 88.12 91 ILE A CA 1
ATOM 721 C C . ILE A 1 91 ? 6.206 -4.047 -10.450 1.00 88.12 91 ILE A C 1
ATOM 723 O O . ILE A 1 91 ? 5.860 -5.178 -10.072 1.00 88.12 91 ILE A O 1
ATOM 727 N N . SER A 1 92 ? 7.483 -3.706 -10.612 1.00 89.75 92 SER A N 1
ATOM 728 C CA . SER A 1 92 ? 8.624 -4.564 -10.284 1.00 89.75 92 SER A CA 1
ATOM 729 C C . SER A 1 92 ? 8.826 -4.687 -8.774 1.00 89.75 92 SER A C 1
ATOM 731 O O . SER A 1 92 ? 8.486 -3.781 -8.014 1.00 89.75 92 SER A O 1
ATOM 733 N N . LYS A 1 93 ? 9.441 -5.796 -8.341 1.00 92.06 93 LYS A N 1
ATOM 734 C CA . LYS A 1 93 ? 9.795 -6.036 -6.930 1.00 92.06 93 LYS A CA 1
ATOM 735 C C . LYS A 1 93 ? 10.615 -4.885 -6.341 1.00 92.06 93 LYS A C 1
ATOM 737 O O . LYS A 1 93 ? 10.308 -4.438 -5.246 1.00 92.06 93 LYS A O 1
ATOM 742 N N . THR A 1 94 ? 11.608 -4.394 -7.084 1.00 90.94 94 THR A N 1
ATOM 743 C CA . THR A 1 94 ? 12.492 -3.312 -6.633 1.00 90.94 94 THR A CA 1
ATOM 744 C C . THR A 1 94 ? 11.706 -2.051 -6.294 1.00 90.94 94 THR A C 1
ATOM 746 O O . THR A 1 94 ? 11.815 -1.571 -5.180 1.00 90.94 94 THR A O 1
ATOM 749 N N . PHE A 1 95 ? 10.828 -1.586 -7.190 1.00 90.06 95 PHE A N 1
ATOM 750 C CA . PHE A 1 95 ? 9.983 -0.415 -6.930 1.00 90.06 95 PHE A CA 1
ATOM 751 C C . PHE A 1 95 ? 9.076 -0.612 -5.706 1.00 90.06 95 PHE A C 1
ATOM 753 O O . PHE A 1 95 ? 8.917 0.287 -4.883 1.00 90.06 95 PHE A O 1
ATOM 760 N N . ALA A 1 96 ? 8.487 -1.805 -5.565 1.00 89.94 96 ALA A N 1
ATOM 761 C CA . ALA A 1 96 ? 7.635 -2.117 -4.423 1.00 89.94 96 ALA A CA 1
ATOM 762 C C . ALA A 1 96 ? 8.398 -2.060 -3.082 1.00 89.94 96 ALA A C 1
ATOM 764 O O . ALA A 1 96 ? 7.824 -1.692 -2.062 1.00 89.94 96 ALA A O 1
ATOM 765 N N . GLU A 1 97 ? 9.682 -2.407 -3.076 1.00 89.69 97 GLU A N 1
ATOM 766 C CA . GLU A 1 97 ? 10.528 -2.360 -1.882 1.00 89.69 97 GLU A CA 1
ATOM 767 C C . GLU A 1 97 ? 11.097 -0.959 -1.615 1.00 89.69 97 GLU A C 1
ATOM 769 O O . GLU A 1 97 ? 11.113 -0.529 -0.465 1.00 89.69 97 GLU A O 1
ATOM 774 N N . THR A 1 98 ? 11.533 -0.237 -2.651 1.00 89.19 98 THR A N 1
ATOM 775 C CA . THR A 1 98 ? 12.233 1.049 -2.494 1.00 89.19 98 THR A CA 1
ATOM 776 C C . THR A 1 98 ? 11.296 2.241 -2.368 1.00 89.19 98 THR A C 1
ATOM 778 O O . THR A 1 98 ? 11.573 3.134 -1.580 1.00 89.19 98 THR A O 1
ATOM 781 N N . GLU A 1 99 ? 10.187 2.260 -3.111 1.00 89.94 99 GLU A N 1
ATOM 782 C CA . GLU A 1 99 ? 9.284 3.418 -3.175 1.00 89.94 99 GLU A CA 1
ATOM 783 C C . GLU A 1 99 ? 7.983 3.163 -2.409 1.00 89.94 99 GLU A C 1
ATOM 785 O O . GLU A 1 99 ? 7.511 4.014 -1.655 1.00 89.94 99 GLU A O 1
ATOM 790 N N . LEU A 1 100 ? 7.392 1.975 -2.581 1.00 90.69 100 LEU A N 1
ATOM 791 C CA . LEU A 1 100 ? 6.067 1.672 -2.034 1.00 90.69 100 LEU A CA 1
ATOM 792 C C . LEU A 1 100 ? 6.113 1.311 -0.541 1.00 90.69 100 LEU A C 1
ATOM 794 O O . LEU A 1 100 ? 5.344 1.857 0.248 1.00 90.69 100 LEU A O 1
ATOM 798 N N . TRP A 1 101 ? 7.004 0.399 -0.141 1.00 89.50 101 TRP A N 1
ATOM 799 C CA . TRP A 1 101 ? 7.124 -0.066 1.245 1.00 89.50 101 TRP A CA 1
ATOM 800 C C . TRP A 1 101 ? 7.402 1.042 2.280 1.00 89.50 101 TRP A C 1
ATOM 802 O O . TRP A 1 101 ? 6.680 1.087 3.278 1.00 89.50 101 TRP A O 1
ATOM 812 N N . PRO A 1 102 ? 8.364 1.969 2.090 1.00 89.31 102 PRO A N 1
ATOM 813 C CA . PRO A 1 102 ? 8.630 3.007 3.093 1.00 89.31 102 PRO A CA 1
ATOM 814 C C . PRO A 1 102 ? 7.460 3.979 3.288 1.00 89.31 102 PRO A C 1
ATOM 816 O O . PRO A 1 102 ? 7.324 4.570 4.350 1.00 89.31 102 PRO A O 1
ATOM 819 N N . LYS A 1 103 ? 6.576 4.126 2.295 1.00 88.94 103 LYS A N 1
ATOM 820 C CA . LYS A 1 103 ? 5.366 4.959 2.405 1.00 88.94 103 LYS A CA 1
ATOM 821 C C . LYS A 1 103 ? 4.251 4.302 3.222 1.00 88.94 103 LYS A C 1
ATOM 823 O O . LYS A 1 103 ? 3.307 4.976 3.633 1.00 88.94 103 LYS A O 1
ATOM 828 N N . ILE A 1 104 ? 4.346 2.987 3.413 1.00 87.94 104 ILE A N 1
ATOM 829 C CA . ILE A 1 104 ? 3.409 2.154 4.180 1.00 87.94 104 ILE A CA 1
ATOM 830 C C . ILE A 1 104 ? 3.908 1.941 5.603 1.00 87.94 104 ILE A C 1
ATOM 832 O O . ILE A 1 104 ? 3.108 1.868 6.526 1.00 87.94 104 ILE A O 1
ATOM 836 N N . SER A 1 105 ? 5.216 1.764 5.757 1.00 82.56 105 SER A N 1
ATOM 837 C CA . SER A 1 105 ? 5.874 1.493 7.027 1.00 82.56 105 SER A CA 1
ATOM 838 C C . SER A 1 105 ? 6.631 2.740 7.470 1.00 82.56 105 SER A C 1
ATOM 840 O O . SER A 1 105 ? 7.861 2.771 7.414 1.00 82.56 105 SER A O 1
ATOM 842 N N . ASP A 1 106 ? 5.894 3.767 7.889 1.00 77.31 106 ASP A N 1
ATOM 843 C CA . ASP A 1 106 ? 6.494 4.949 8.508 1.00 77.31 106 ASP A CA 1
ATOM 844 C C . ASP A 1 106 ? 6.889 4.612 9.955 1.00 77.31 106 ASP A C 1
ATOM 846 O O . ASP A 1 106 ? 6.042 4.289 10.788 1.00 77.31 106 ASP A O 1
ATOM 850 N N . GLY A 1 107 ? 8.195 4.600 10.238 1.00 70.62 107 GLY A N 1
ATOM 851 C CA . GLY A 1 107 ? 8.718 4.372 11.591 1.00 70.62 107 GLY A CA 1
ATOM 852 C C . GLY A 1 107 ? 8.350 3.018 12.216 1.00 70.62 107 GLY A C 1
ATOM 853 O O . GLY A 1 107 ? 8.026 2.971 13.399 1.00 70.62 107 GLY A O 1
ATOM 854 N N . ASP A 1 108 ? 8.365 1.935 11.426 1.00 71.25 108 ASP A N 1
ATOM 855 C CA . ASP A 1 108 ? 8.079 0.545 11.846 1.00 71.25 108 ASP A CA 1
ATOM 856 C C . ASP A 1 108 ? 6.643 0.269 12.341 1.00 71.25 108 ASP A C 1
ATOM 858 O O . ASP A 1 108 ? 6.308 -0.863 12.712 1.00 71.25 108 ASP A O 1
ATOM 862 N N . ILE A 1 109 ? 5.753 1.263 12.296 1.00 78.50 109 ILE A N 1
ATOM 863 C CA . ILE A 1 109 ? 4.355 1.122 12.702 1.00 78.50 109 ILE A CA 1
ATOM 864 C C . ILE A 1 109 ? 3.482 1.094 11.453 1.00 78.50 109 ILE A C 1
ATOM 866 O O . ILE A 1 109 ? 3.269 2.104 10.795 1.00 78.50 109 ILE A O 1
ATOM 870 N N . ILE A 1 110 ? 2.919 -0.074 11.154 1.00 84.31 110 ILE A N 1
ATOM 871 C CA . ILE A 1 110 ? 1.885 -0.206 10.123 1.00 84.31 110 ILE A CA 1
ATOM 872 C C . ILE A 1 110 ? 0.519 -0.097 10.801 1.00 84.31 110 ILE A C 1
ATOM 874 O O . ILE A 1 110 ? 0.242 -0.790 11.781 1.00 84.31 110 ILE A O 1
ATOM 878 N N . THR A 1 111 ? -0.357 0.756 10.281 1.00 86.44 111 THR A N 1
ATOM 879 C CA . THR A 1 111 ? -1.753 0.872 10.725 1.00 86.44 111 THR A CA 1
ATOM 880 C C . THR A 1 111 ? -2.694 -0.013 9.904 1.00 86.44 111 THR A C 1
ATOM 882 O O . THR A 1 111 ? -2.395 -0.435 8.783 1.00 86.44 111 THR A O 1
ATOM 885 N N . ASP A 1 112 ? -3.898 -0.265 10.425 1.00 87.06 112 ASP A N 1
ATOM 886 C CA . ASP A 1 112 ? -4.935 -1.020 9.706 1.00 87.06 112 ASP A CA 1
ATOM 887 C C . ASP A 1 112 ? -5.291 -0.399 8.343 1.00 87.06 112 ASP A C 1
ATOM 889 O O . ASP A 1 112 ? -5.564 -1.118 7.380 1.00 87.06 112 ASP A O 1
ATOM 893 N N . THR A 1 113 ? -5.258 0.932 8.237 1.00 86.94 113 THR A N 1
ATOM 894 C CA . THR A 1 113 ? -5.532 1.664 6.990 1.00 86.94 113 THR A CA 1
ATOM 895 C C . THR A 1 113 ? -4.442 1.430 5.946 1.00 86.94 113 THR A C 1
ATOM 897 O O . THR A 1 113 ? -4.741 1.233 4.767 1.00 86.94 113 THR A O 1
ATOM 900 N N . GLU A 1 114 ? -3.177 1.417 6.363 1.00 89.00 114 GLU A N 1
ATOM 901 C CA . GLU A 1 114 ? -2.029 1.174 5.482 1.00 89.00 114 GLU A CA 1
ATOM 902 C C . GLU A 1 114 ? -2.033 -0.247 4.942 1.00 89.00 114 GLU A C 1
ATOM 904 O O . GLU A 1 114 ? -1.935 -0.443 3.730 1.00 89.00 114 GLU A O 1
ATOM 909 N N . ARG A 1 115 ? -2.274 -1.231 5.814 1.00 89.88 115 ARG A N 1
ATOM 910 C CA . ARG A 1 115 ? -2.458 -2.624 5.402 1.00 89.88 115 ARG A CA 1
ATOM 911 C C . ARG A 1 115 ? -3.591 -2.757 4.385 1.00 89.88 115 ARG A C 1
ATOM 913 O O . ARG A 1 115 ? -3.395 -3.368 3.338 1.00 89.88 115 ARG A O 1
ATOM 920 N N . LYS A 1 116 ? -4.773 -2.200 4.675 1.00 90.56 116 LYS A N 1
ATOM 921 C CA . LYS A 1 116 ? -5.928 -2.251 3.758 1.00 90.56 116 LYS A CA 1
ATOM 922 C C . LYS A 1 116 ? -5.596 -1.631 2.406 1.00 90.56 116 LYS A C 1
ATOM 924 O O . LYS A 1 116 ? -5.955 -2.195 1.378 1.00 90.56 116 LYS A O 1
ATOM 929 N N . THR A 1 117 ? -4.880 -0.509 2.412 1.00 92.50 117 THR A N 1
ATOM 930 C CA . THR A 1 117 ? -4.432 0.159 1.185 1.00 92.50 117 THR A CA 1
ATOM 931 C C . THR A 1 117 ? -3.457 -0.713 0.397 1.00 92.50 117 THR A C 1
ATOM 933 O O . THR A 1 117 ? -3.581 -0.809 -0.821 1.00 92.50 117 THR A O 1
ATOM 936 N N . LEU A 1 118 ? -2.527 -1.397 1.068 1.00 91.06 118 LEU A N 1
ATOM 937 C CA . LEU A 1 118 ? -1.578 -2.294 0.413 1.00 91.06 118 LEU A CA 1
ATOM 938 C C . LEU A 1 118 ? -2.263 -3.521 -0.204 1.00 91.06 118 LEU A C 1
ATOM 940 O O . LEU A 1 118 ? -1.969 -3.870 -1.343 1.00 91.06 118 LEU A O 1
ATOM 944 N N . VAL A 1 119 ? -3.197 -4.150 0.515 1.00 91.44 119 VAL A N 1
ATOM 945 C CA . VAL A 1 119 ? -3.983 -5.284 -0.006 1.00 91.44 119 VAL A CA 1
ATOM 946 C C . VAL A 1 119 ? -4.777 -4.854 -1.238 1.00 91.44 119 VAL A C 1
ATOM 948 O O . VAL A 1 119 ? -4.646 -5.471 -2.293 1.00 91.44 119 VAL A O 1
ATOM 951 N N . PHE A 1 120 ? -5.482 -3.723 -1.143 1.00 92.12 120 PHE A N 1
ATOM 952 C CA . PHE A 1 120 ? -6.204 -3.140 -2.271 1.00 92.12 120 PHE A CA 1
ATOM 953 C C . PHE A 1 120 ? -5.272 -2.867 -3.460 1.00 92.12 120 PHE A C 1
ATOM 955 O O . PHE A 1 120 ? -5.600 -3.195 -4.598 1.00 92.12 120 PHE A O 1
ATOM 962 N N . ALA A 1 121 ? -4.074 -2.328 -3.217 1.00 91.12 121 ALA A N 1
ATOM 963 C CA . ALA A 1 121 ? -3.101 -2.112 -4.277 1.00 91.12 121 ALA A CA 1
ATOM 964 C C . ALA A 1 121 ? -2.710 -3.436 -4.965 1.00 91.12 121 ALA A C 1
ATOM 966 O O . ALA A 1 121 ? -2.722 -3.519 -6.188 1.00 91.12 121 ALA A O 1
ATOM 967 N N . ILE A 1 122 ? -2.404 -4.495 -4.214 1.00 90.81 122 ILE A N 1
ATOM 968 C CA . ILE A 1 122 ? -1.983 -5.795 -4.773 1.00 90.81 122 ILE A CA 1
ATOM 969 C C . ILE A 1 122 ? -3.071 -6.443 -5.649 1.00 90.81 122 ILE A C 1
ATOM 971 O O . ILE A 1 122 ? -2.742 -7.131 -6.628 1.00 90.81 122 ILE A O 1
ATOM 975 N N . GLU A 1 123 ? -4.340 -6.242 -5.293 1.00 90.62 123 GLU A N 1
ATOM 976 C CA . GLU A 1 123 ? -5.503 -6.773 -6.013 1.00 90.62 123 GLU A CA 1
ATOM 977 C C . GLU A 1 123 ? -5.852 -5.943 -7.253 1.00 90.62 123 GLU A C 1
ATOM 979 O O . GLU A 1 123 ? -6.062 -6.507 -8.326 1.00 90.62 123 GLU A O 1
ATOM 984 N N . HIS A 1 124 ? -5.858 -4.613 -7.134 1.00 90.44 124 HIS A N 1
ATOM 985 C CA . HIS A 1 124 ? -6.262 -3.713 -8.217 1.00 90.44 124 HIS A CA 1
ATOM 986 C C . HIS A 1 124 ? -5.138 -3.396 -9.214 1.00 90.44 124 HIS A C 1
ATOM 988 O O . HIS A 1 124 ? -5.422 -2.992 -10.341 1.00 90.44 124 HIS A O 1
ATOM 994 N N . PHE A 1 125 ? -3.869 -3.571 -8.831 1.00 90.00 125 PHE A N 1
ATOM 995 C CA . PHE A 1 125 ? -2.715 -3.237 -9.665 1.00 90.00 125 PHE A CA 1
ATOM 996 C C . PHE A 1 125 ? -1.947 -4.481 -10.149 1.00 90.00 125 PHE A C 1
ATOM 998 O O . PHE A 1 125 ? -1.834 -5.513 -9.482 1.00 90.00 125 PHE A O 1
ATOM 1005 N N . HIS A 1 126 ? -1.344 -4.370 -11.335 1.00 90.19 126 HIS A N 1
ATOM 1006 C CA . HIS A 1 126 ? -0.534 -5.414 -11.959 1.00 90.19 126 HIS A CA 1
ATOM 1007 C C . HIS A 1 126 ? 0.883 -5.476 -11.365 1.00 90.19 126 HIS A C 1
ATOM 1009 O O . HIS A 1 126 ? 1.867 -5.022 -11.954 1.00 90.19 126 HIS A O 1
ATOM 1015 N N . PHE A 1 127 ? 1.004 -6.083 -10.188 1.00 90.19 127 PHE A N 1
ATOM 1016 C CA . PHE A 1 127 ? 2.303 -6.423 -9.608 1.00 90.19 127 PHE A CA 1
ATOM 1017 C C . PHE A 1 127 ? 2.901 -7.685 -10.231 1.00 90.19 127 PHE A C 1
ATOM 1019 O O . PHE A 1 127 ? 2.198 -8.644 -10.561 1.00 90.19 127 PHE A O 1
ATOM 1026 N N . THR A 1 128 ? 4.228 -7.709 -10.326 1.00 92.38 128 THR A N 1
ATOM 1027 C CA . THR A 1 128 ? 4.970 -8.929 -10.656 1.00 92.38 128 THR A CA 1
ATOM 1028 C C . THR A 1 128 ? 4.805 -9.987 -9.547 1.00 92.38 128 THR A C 1
ATOM 1030 O O . THR A 1 128 ? 4.734 -9.631 -8.368 1.00 92.38 128 THR A O 1
ATOM 1033 N N . PRO A 1 129 ? 4.762 -11.293 -9.878 1.00 91.88 129 PRO A N 1
ATOM 1034 C CA . PRO A 1 129 ? 4.660 -12.364 -8.880 1.00 91.88 129 PRO A CA 1
ATOM 1035 C C . PRO A 1 129 ? 5.690 -12.279 -7.732 1.00 91.88 129 PRO A C 1
ATOM 1037 O O . PRO A 1 129 ? 5.283 -12.422 -6.573 1.00 91.88 129 PRO A O 1
ATOM 1040 N N . PRO A 1 130 ? 6.986 -11.974 -7.975 1.00 92.69 130 PRO A N 1
ATOM 1041 C CA . PRO A 1 130 ? 7.940 -11.780 -6.880 1.00 92.69 130 PRO A CA 1
ATOM 1042 C C . PRO A 1 130 ? 7.618 -10.566 -5.995 1.00 92.69 130 PRO A C 1
ATOM 1044 O O . PRO A 1 130 ? 7.850 -10.627 -4.791 1.00 92.69 130 PRO A O 1
ATOM 1047 N N . ALA A 1 131 ? 7.055 -9.484 -6.550 1.00 91.12 131 ALA A N 1
ATOM 1048 C CA . ALA A 1 131 ? 6.643 -8.321 -5.762 1.00 91.12 131 ALA A CA 1
ATOM 1049 C C . ALA A 1 131 ? 5.467 -8.657 -4.833 1.00 91.12 131 ALA A C 1
ATOM 1051 O O . ALA A 1 131 ? 5.512 -8.339 -3.647 1.00 91.12 131 ALA A O 1
ATOM 1052 N N . LYS A 1 132 ? 4.446 -9.360 -5.347 1.00 92.50 132 LYS A N 1
ATOM 1053 C CA . LYS A 1 132 ? 3.288 -9.790 -4.543 1.00 92.50 132 LYS A CA 1
ATOM 1054 C C . LYS A 1 132 ? 3.708 -10.675 -3.373 1.00 92.50 132 LYS A C 1
ATOM 1056 O O . LYS A 1 132 ? 3.247 -10.469 -2.253 1.00 92.50 132 LYS A O 1
ATOM 1061 N N . THR A 1 133 ? 4.600 -11.629 -3.637 1.00 93.75 133 THR A N 1
ATOM 1062 C CA . THR A 1 133 ? 5.105 -12.562 -2.621 1.00 93.75 133 THR A CA 1
ATOM 1063 C C . THR A 1 133 ? 5.815 -11.812 -1.496 1.00 93.75 133 THR A C 1
ATOM 1065 O O . THR A 1 133 ? 5.478 -12.011 -0.333 1.00 93.75 133 THR A O 1
ATOM 1068 N N . LEU A 1 134 ? 6.712 -10.880 -1.840 1.00 92.38 134 LEU A N 1
ATOM 1069 C CA . LEU A 1 134 ? 7.425 -10.067 -0.853 1.00 92.38 134 LEU A CA 1
ATOM 1070 C C . LEU A 1 134 ? 6.471 -9.226 0.000 1.00 92.38 134 LEU A C 1
ATOM 1072 O O . LEU A 1 134 ? 6.563 -9.248 1.225 1.00 92.38 134 LEU A O 1
ATOM 1076 N N . LEU A 1 135 ? 5.546 -8.494 -0.628 1.00 91.12 135 LEU A N 1
ATOM 1077 C CA . LEU A 1 135 ? 4.609 -7.634 0.103 1.00 91.12 135 LEU A CA 1
ATOM 1078 C C . LEU A 1 135 ? 3.711 -8.452 1.042 1.00 91.12 135 LEU A C 1
ATOM 1080 O O . LEU A 1 135 ? 3.485 -8.057 2.183 1.00 91.12 135 LEU A O 1
ATOM 1084 N N . THR A 1 136 ? 3.251 -9.619 0.588 1.00 91.44 136 THR A N 1
ATOM 1085 C CA . THR A 1 136 ? 2.434 -10.535 1.399 1.00 91.44 136 THR A CA 1
ATOM 1086 C C . THR A 1 136 ? 3.216 -11.071 2.598 1.00 91.44 136 THR A C 1
ATOM 1088 O O . THR A 1 136 ? 2.691 -11.107 3.709 1.00 91.44 136 THR A O 1
ATOM 1091 N N . GLU A 1 137 ? 4.482 -11.448 2.407 1.00 92.62 137 GLU A N 1
ATOM 1092 C CA . GLU A 1 137 ? 5.358 -11.916 3.487 1.00 92.62 137 GLU A CA 1
ATOM 1093 C C . GLU A 1 137 ? 5.594 -10.833 4.546 1.00 92.62 137 GLU A C 1
ATOM 1095 O O . GLU A 1 137 ? 5.537 -11.106 5.749 1.00 92.62 137 GLU A O 1
ATOM 1100 N N . LYS A 1 138 ? 5.780 -9.582 4.115 1.00 89.81 138 LYS A N 1
ATOM 1101 C CA . LYS A 1 138 ? 5.926 -8.435 5.015 1.00 89.81 138 LYS A CA 1
ATOM 1102 C C . LYS A 1 138 ? 4.658 -8.178 5.833 1.00 89.81 138 LYS A C 1
ATOM 1104 O O . LYS A 1 138 ? 4.755 -8.018 7.049 1.00 89.81 138 LYS A O 1
ATOM 1109 N N . ILE A 1 139 ? 3.481 -8.207 5.197 1.00 88.62 139 ILE A N 1
ATOM 1110 C CA . ILE A 1 139 ? 2.186 -8.102 5.895 1.00 88.62 139 ILE A CA 1
ATOM 1111 C C . ILE A 1 139 ? 2.060 -9.222 6.931 1.00 88.62 139 ILE A C 1
ATOM 1113 O O . ILE A 1 139 ? 1.785 -8.943 8.093 1.00 88.62 139 ILE A O 1
ATOM 1117 N N . LYS A 1 140 ? 2.326 -10.471 6.537 1.00 90.44 140 LYS A N 1
ATOM 1118 C CA . LYS A 1 140 ? 2.225 -11.640 7.420 1.00 90.44 140 LYS A CA 1
ATOM 1119 C C . LYS A 1 140 ? 3.166 -11.544 8.623 1.00 90.44 140 LYS A C 1
ATOM 1121 O O . LYS A 1 140 ? 2.776 -11.868 9.742 1.00 90.44 140 LYS A O 1
ATOM 1126 N N . THR A 1 141 ? 4.398 -11.088 8.401 1.00 88.69 141 THR A N 1
ATOM 1127 C CA . THR A 1 141 ? 5.390 -10.878 9.466 1.00 88.69 141 THR A CA 1
ATOM 1128 C C . THR A 1 141 ? 4.897 -9.833 10.464 1.00 88.69 141 THR A C 1
ATOM 1130 O O . THR A 1 141 ? 4.926 -10.066 11.672 1.00 88.69 141 THR A O 1
ATOM 1133 N N . TRP A 1 142 ? 4.375 -8.709 9.968 1.00 85.31 142 TRP A N 1
ATOM 1134 C CA . TRP A 1 142 ? 3.784 -7.681 10.819 1.00 85.31 142 TRP A CA 1
ATOM 1135 C C . TRP A 1 142 ? 2.546 -8.187 11.581 1.00 85.31 142 TRP A C 1
ATOM 1137 O O . TRP A 1 142 ? 2.440 -7.954 12.784 1.00 85.31 142 TRP A O 1
ATOM 1147 N N . GLU A 1 143 ? 1.646 -8.935 10.932 1.00 84.75 143 GLU A N 1
ATOM 1148 C CA . GLU A 1 143 ? 0.467 -9.533 11.582 1.00 84.75 143 GLU A CA 1
ATOM 1149 C C . GLU A 1 143 ? 0.859 -10.466 12.733 1.00 84.75 143 GLU A C 1
ATOM 1151 O O . GLU A 1 143 ? 0.254 -10.424 13.805 1.00 84.75 143 GLU A O 1
ATOM 1156 N N . ASN A 1 144 ? 1.898 -11.278 12.534 1.00 86.06 144 ASN A N 1
ATOM 1157 C CA . ASN A 1 144 ? 2.416 -12.171 13.565 1.00 86.06 144 ASN A CA 1
ATOM 1158 C C . ASN A 1 144 ? 2.979 -11.398 14.770 1.00 86.06 144 ASN A C 1
ATOM 1160 O O . ASN A 1 144 ? 2.756 -11.782 15.917 1.00 86.06 144 ASN A O 1
ATOM 1164 N N . ASN A 1 145 ? 3.660 -10.277 14.522 1.00 81.44 145 ASN A N 1
ATOM 1165 C CA . ASN A 1 145 ? 4.206 -9.428 15.581 1.00 81.44 145 ASN A CA 1
ATOM 1166 C C . ASN A 1 145 ? 3.106 -8.674 16.348 1.00 81.44 145 ASN A C 1
ATOM 1168 O O . ASN A 1 145 ? 3.205 -8.523 17.566 1.00 81.44 145 ASN A O 1
ATOM 1172 N N . ARG A 1 146 ? 2.025 -8.260 15.672 1.00 72.75 146 ARG A N 1
ATOM 1173 C CA . ARG A 1 146 ? 0.877 -7.583 16.301 1.00 72.75 146 ARG A CA 1
ATOM 1174 C C . ARG A 1 146 ? 0.156 -8.463 17.325 1.00 72.75 146 ARG A C 1
ATOM 1176 O O . ARG A 1 146 ? -0.281 -7.954 18.355 1.00 72.75 146 ARG A O 1
ATOM 1183 N N . HIS A 1 147 ? 0.035 -9.768 17.073 1.00 58.94 147 HIS A N 1
ATOM 1184 C CA . HIS A 1 147 ? -0.703 -10.677 17.960 1.00 58.94 147 HIS A CA 1
ATOM 1185 C C . HIS A 1 147 ? -0.071 -10.879 19.346 1.00 58.94 147 HIS A C 1
ATOM 1187 O O . HIS A 1 147 ? -0.767 -11.319 20.257 1.00 58.94 147 HIS A O 1
ATOM 1193 N N . HIS A 1 148 ? 1.192 -10.504 19.562 1.00 52.97 148 HIS A N 1
ATOM 1194 C CA . HIS A 1 148 ? 1.807 -10.587 20.892 1.00 52.97 148 HIS A CA 1
ATOM 1195 C C . HIS A 1 148 ? 1.411 -9.449 21.852 1.00 52.97 148 HIS A C 1
ATOM 1197 O O . HIS A 1 148 ? 1.737 -9.534 23.032 1.00 52.97 148 HIS A O 1
ATOM 1203 N N . HIS A 1 149 ? 0.701 -8.409 21.395 1.00 48.69 149 HIS A N 1
ATOM 1204 C CA . HIS A 1 149 ? 0.379 -7.229 22.215 1.00 48.69 149 HIS A CA 1
ATOM 1205 C C . HIS A 1 149 ? -1.030 -7.218 22.833 1.00 48.69 149 HIS A C 1
ATOM 1207 O O . HIS A 1 149 ? -1.435 -6.211 23.407 1.00 48.69 149 HIS A O 1
ATOM 1213 N N . ASN A 1 150 ? -1.778 -8.320 22.744 1.00 47.31 150 ASN A N 1
ATOM 1214 C CA . ASN A 1 150 ? -3.082 -8.447 23.397 1.00 47.31 150 ASN A CA 1
ATOM 1215 C C . ASN A 1 150 ? -3.200 -9.797 24.120 1.00 47.31 150 ASN A C 1
ATOM 1217 O O . ASN A 1 150 ? -3.899 -10.701 23.655 1.00 47.31 150 ASN A O 1
ATOM 1221 N N . LYS A 1 151 ? -2.490 -9.925 25.244 1.00 41.69 151 LYS A N 1
ATOM 1222 C CA . LYS A 1 151 ? -2.715 -10.960 26.256 1.00 41.69 151 LYS A CA 1
ATOM 1223 C C . LYS A 1 151 ? -2.898 -10.307 27.617 1.00 41.69 151 LYS A C 1
ATOM 1225 O O . LYS A 1 151 ? -2.139 -9.356 27.896 1.00 41.69 151 LYS A O 1
#

Sequence (151 aa):
MMMIAARRFLLSSRPHGGGCCHQKHQRQRRLFSSYAASSSSSSSRSNNNAPTTTTGDRQQHSYYETIDGVRYKREILELCRNAMKEGNHRISKTFAETELWPKISDGDIITDTERKTLVFAIEHFHFTPPAKTLLTEKIKTWENNRHHHNK

pLDDT: mean 70.95, std 19.86, range [38.72, 93.75]

Organism: NCBI:txid41880

Radius of gyration: 33.89 Å; chains: 1; bounding box: 70×72×85 Å

Secondary structure (DSSP, 8-state):
------------------------------------------------------S-------SEEEETTEEEEHHHHHHHHHHHHHTTS-B-HHHIIIIIHHHH-BTTB--HHHHHHHHHHHHHS-B-HHHHHHHHHHHHHHHHHHGGG--